Protein AF-A0A5K1GJR4-F1 (afdb_monomer)

Nearest PDB structures (foldseek):
  8a5k-assembly2_E  TM=8.737E-01  e=4.873E-04  Pseudomonas aeruginosa LESB58
  8a45-assembly1_A  TM=8.027E-01  e=1.252E-03  Pseudomonas aeruginosa LESB58
  3exh-assembly2_G  TM=8.089E-01  e=6.747E-03  Homo sapiens
  3exe-assembly2_E  TM=8.085E-01  e=1.324E-02  Homo sapiens

Sequence (90 aa):
MAVARDLLGKRNHVISVIGDGAMTAGQAYEAMNNAGFLDSNLIVILNDNKQVSLPTATLDGPATPVGALSSSLAKLQSSTKLRILREAAK

Organism: NCBI:txid210225

pLDDT: mean 83.23, std 12.31, range [53.88, 97.44]

Secondary structure (DSSP, 8-state):
-HHHHHHTT-----EEEEEHHHHTSHHHHHHHHHHHHTT---EEEEE--S--SS--EETTEEPPP--HHHHHHHHHHT-HHHHHHHHHT-

Solvent-accessible surface area (backbone atoms only — not comparable to full-atom values): 5543 Å² total; per-residue (Å²): 107,43,64,58,35,57,78,66,74,52,84,77,89,41,77,46,81,43,42,44,58,58,57,59,39,68,66,48,51,52,50,54,53,49,37,59,76,65,70,43,74,64,48,76,44,78,48,74,78,79,64,57,96,60,83,37,65,50,102,89,44,75,56,72,67,83,32,74,64,53,56,49,50,54,51,53,71,68,27,64,67,56,49,53,51,55,59,73,74,105

InterPro domains:
  IPR005477 Deoxyxylulose-5-phosphate synthase [PF13292] (1-88)
  IPR005477 Deoxyxylulose-5-phosphate synthase [PTHR43322] (1-90)
  IPR029061 Thiamin diphosphate-binding fold [SSF52518] (1-51)

Structure (mmCIF, N/CA/C/O backbone):
data_AF-A0A5K1GJR4-F1
#
_entry.id   AF-A0A5K1GJR4-F1
#
loop_
_atom_site.group_PDB
_atom_site.id
_atom_site.type_symbol
_atom_site.label_atom_id
_atom_site.label_alt_id
_atom_site.label_comp_id
_atom_site.label_asym_id
_atom_site.label_entity_id
_atom_site.label_seq_id
_atom_site.pdbx_PDB_ins_code
_atom_site.Cartn_x
_atom_site.Cartn_y
_atom_site.Cartn_z
_atom_site.occupancy
_atom_site.B_iso_or_equiv
_atom_site.auth_seq_id
_atom_site.auth_comp_id
_atom_site.auth_asym_id
_atom_site.auth_atom_id
_atom_site.pdbx_PDB_model_num
ATOM 1 N N . MET A 1 1 ? -5.935 11.325 7.831 1.00 92.94 1 MET A N 1
ATOM 2 C CA . MET A 1 1 ? -7.324 10.810 7.763 1.00 92.94 1 MET A CA 1
ATOM 3 C C . MET A 1 1 ? -7.590 9.684 8.759 1.00 92.94 1 MET A C 1
ATOM 5 O O . MET A 1 1 ? -8.465 9.879 9.585 1.00 92.94 1 MET A O 1
ATOM 9 N N . ALA A 1 2 ? -6.862 8.555 8.738 1.00 95.44 2 ALA A N 1
ATOM 10 C CA . ALA A 1 2 ? -7.090 7.436 9.675 1.00 95.44 2 ALA A CA 1
ATOM 11 C C . ALA A 1 2 ? -6.967 7.852 11.155 1.00 95.44 2 ALA A C 1
ATOM 13 O O . ALA A 1 2 ? -7.951 7.791 11.878 1.00 95.44 2 ALA A O 1
ATOM 14 N N . VAL A 1 3 ? -5.830 8.438 11.543 1.00 95.19 3 VAL A N 1
ATOM 15 C CA . VAL A 1 3 ? -5.624 8.985 12.899 1.00 95.19 3 VAL A CA 1
ATOM 16 C C . VAL A 1 3 ? -6.730 9.972 13.294 1.00 95.19 3 VAL A C 1
ATOM 18 O O . VAL A 1 3 ? -7.279 9.905 14.384 1.00 95.19 3 VAL A O 1
ATOM 21 N N . ALA A 1 4 ? -7.118 10.873 12.386 1.00 96.69 4 ALA A N 1
ATOM 22 C CA . ALA A 1 4 ? -8.177 11.847 12.651 1.00 96.69 4 ALA A CA 1
ATOM 23 C C . ALA A 1 4 ? -9.553 11.187 12.859 1.00 96.69 4 ALA A C 1
ATOM 25 O O . ALA A 1 4 ? -10.317 11.629 13.710 1.00 96.69 4 ALA A O 1
ATOM 26 N N . ARG A 1 5 ? -9.882 10.131 12.104 1.00 97.19 5 ARG A N 1
ATOM 27 C CA . ARG A 1 5 ? -11.097 9.335 12.332 1.00 97.19 5 ARG A CA 1
ATOM 28 C C . ARG A 1 5 ? -11.084 8.741 13.740 1.00 97.19 5 ARG A C 1
ATOM 30 O O . ARG A 1 5 ? -12.107 8.832 14.416 1.00 97.19 5 ARG A O 1
ATOM 37 N N . ASP A 1 6 ? -9.955 8.173 14.154 1.00 94.50 6 ASP A N 1
ATOM 38 C CA . ASP A 1 6 ? -9.815 7.515 15.456 1.00 94.50 6 ASP A CA 1
ATOM 39 C C . ASP A 1 6 ? -9.961 8.531 16.599 1.00 94.50 6 ASP A C 1
ATOM 41 O O . ASP A 1 6 ? -10.747 8.314 17.518 1.00 94.50 6 ASP A O 1
ATOM 45 N N . LEU A 1 7 ? -9.327 9.704 16.473 1.00 95.94 7 LEU A N 1
ATOM 46 C CA . LEU A 1 7 ? -9.480 10.820 17.417 1.00 95.94 7 LEU A CA 1
ATOM 47 C C . LEU A 1 7 ? -10.923 11.335 17.522 1.00 95.94 7 LEU A C 1
ATOM 49 O O . LEU A 1 7 ? -11.342 11.798 18.578 1.00 95.94 7 LEU A O 1
ATOM 53 N N . LEU A 1 8 ? -11.691 11.258 16.434 1.00 97.38 8 LEU A N 1
ATOM 54 C CA . LEU A 1 8 ? -13.101 11.656 16.403 1.00 97.38 8 LEU A CA 1
ATOM 55 C C . LEU A 1 8 ? -14.059 10.523 16.820 1.00 97.38 8 LEU A C 1
ATOM 57 O O . LEU A 1 8 ? -15.272 10.698 16.702 1.00 97.38 8 LEU A O 1
ATOM 61 N N . GLY A 1 9 ? -13.554 9.357 17.245 1.00 96.00 9 GLY A N 1
ATOM 62 C CA . GLY A 1 9 ? -14.375 8.200 17.628 1.00 96.00 9 GLY A CA 1
ATOM 63 C C . GLY A 1 9 ? -15.216 7.624 16.482 1.00 96.00 9 GLY A C 1
ATOM 64 O O . GLY A 1 9 ? -16.215 6.939 16.712 1.00 96.00 9 GLY A O 1
ATOM 65 N N . LYS A 1 10 ? -14.855 7.927 15.230 1.00 97.44 10 LYS A N 1
ATOM 6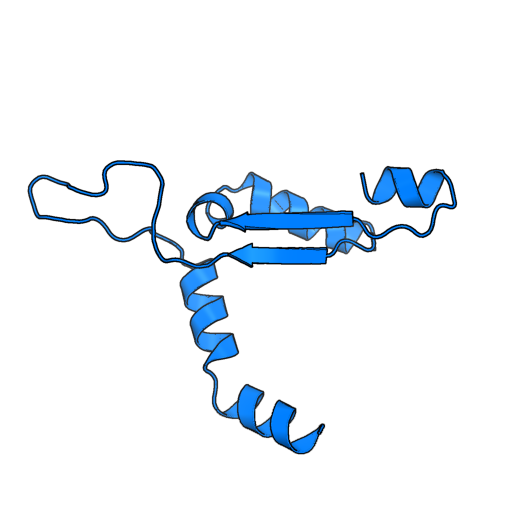6 C CA . LYS A 1 10 ? -15.600 7.490 14.045 1.00 97.44 10 LYS A CA 1
ATOM 67 C C . LYS A 1 10 ? -15.190 6.078 13.636 1.00 97.44 10 LYS A C 1
ATOM 69 O O . LYS A 1 10 ? -14.107 5.602 13.952 1.00 97.44 10 LYS A O 1
ATOM 74 N N . ARG A 1 11 ? -16.061 5.409 12.876 1.00 95.12 11 ARG A N 1
ATOM 75 C CA . ARG A 1 11 ? -15.872 4.006 12.455 1.00 95.12 11 ARG A CA 1
ATOM 76 C C . ARG A 1 11 ? -15.871 3.799 10.940 1.00 95.12 11 ARG A C 1
ATOM 78 O O . ARG A 1 11 ? -15.990 2.673 10.474 1.00 95.12 11 ARG A O 1
ATOM 85 N N . ASN A 1 12 ? -15.766 4.873 10.161 1.00 96.94 12 ASN A N 1
ATOM 86 C CA . ASN A 1 12 ? -15.701 4.766 8.706 1.00 96.94 12 ASN A CA 1
ATOM 87 C C . ASN A 1 12 ? -14.358 4.176 8.239 1.00 96.94 12 ASN A 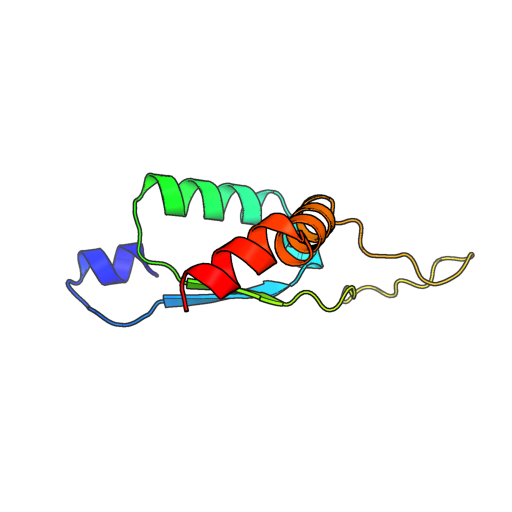C 1
ATOM 89 O O . ASN A 1 12 ? -13.321 4.341 8.882 1.00 96.94 12 ASN A O 1
ATOM 93 N N . HIS A 1 13 ? -14.351 3.535 7.075 1.00 96.62 13 HIS A N 1
ATOM 94 C CA . HIS A 1 13 ? -13.109 3.064 6.467 1.00 96.62 13 HIS A CA 1
ATOM 95 C C . HIS A 1 13 ? -12.319 4.232 5.868 1.00 96.62 13 HIS A C 1
ATOM 97 O O . HIS A 1 13 ? -12.893 5.201 5.366 1.00 96.62 13 HIS A O 1
ATOM 103 N N . VAL A 1 14 ? -10.991 4.139 5.937 1.00 97.00 14 VAL A N 1
ATOM 104 C CA . VAL A 1 14 ? -10.071 5.022 5.215 1.00 97.00 14 VAL A CA 1
ATOM 105 C C . VAL A 1 14 ? -9.308 4.133 4.251 1.00 97.00 14 VAL A C 1
ATOM 107 O O . VAL A 1 14 ? -8.674 3.169 4.678 1.00 97.00 14 VAL A O 1
ATOM 110 N N . ILE A 1 15 ? -9.437 4.429 2.960 1.00 97.00 15 ILE A N 1
ATOM 111 C CA . ILE A 1 15 ? -8.914 3.604 1.874 1.00 97.00 15 ILE A CA 1
ATOM 112 C C . ILE A 1 15 ? -8.000 4.475 1.017 1.00 97.00 15 ILE A C 1
ATOM 114 O O . ILE A 1 15 ? -8.408 5.552 0.583 1.00 97.00 15 ILE A O 1
ATOM 118 N N . SER A 1 16 ? -6.775 4.011 0.789 1.00 95.38 16 SER A N 1
ATOM 119 C CA . SER A 1 16 ? -5.819 4.618 -0.135 1.00 95.38 16 SER A CA 1
ATOM 120 C C . SER A 1 16 ? -5.605 3.685 -1.321 1.00 95.38 1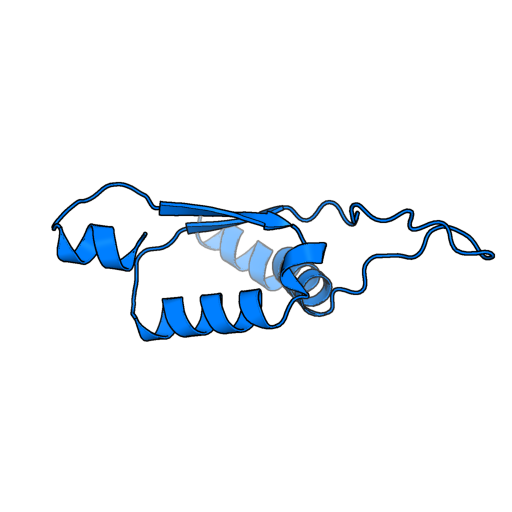6 SER A C 1
ATOM 122 O O . SER A 1 16 ? -5.343 2.501 -1.120 1.00 95.38 16 SER A O 1
ATOM 124 N N . VAL A 1 17 ? -5.706 4.208 -2.542 1.00 94.69 17 VAL A N 1
ATOM 125 C CA . VAL A 1 17 ? -5.346 3.480 -3.766 1.00 94.69 17 VAL A CA 1
ATOM 126 C C . VAL A 1 17 ? -4.060 4.089 -4.301 1.00 94.69 17 VAL A C 1
ATOM 128 O O . VAL A 1 17 ? -4.013 5.286 -4.577 1.00 94.69 17 VAL A O 1
ATOM 131 N N . ILE A 1 18 ? -3.018 3.276 -4.427 1.00 91.56 18 ILE A N 1
ATOM 132 C CA . ILE A 1 18 ? -1.681 3.719 -4.826 1.00 91.56 18 ILE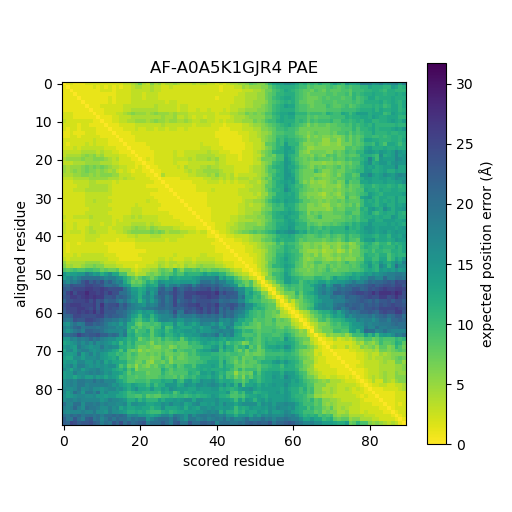 A CA 1
ATOM 133 C C . ILE A 1 18 ? -1.172 2.864 -5.986 1.00 91.56 18 ILE A C 1
ATOM 135 O O . ILE A 1 18 ? -1.383 1.655 -6.000 1.00 91.56 18 ILE A O 1
ATOM 139 N N . GLY A 1 19 ? -0.526 3.490 -6.971 1.00 89.00 19 GLY A N 1
ATOM 140 C CA . GLY A 1 19 ? 0.108 2.782 -8.086 1.00 89.00 19 GLY A CA 1
ATOM 141 C C . GLY A 1 19 ? 1.456 2.161 -7.704 1.00 89.00 19 GLY A C 1
ATOM 142 O O . GLY A 1 19 ? 2.137 2.664 -6.808 1.00 89.00 19 GLY A O 1
ATOM 143 N N . ASP A 1 20 ? 1.877 1.123 -8.423 1.00 83.44 20 ASP A N 1
ATOM 144 C CA . ASP A 1 20 ? 3.218 0.518 -8.330 1.00 83.44 20 ASP A CA 1
ATOM 145 C C . ASP A 1 20 ? 4.344 1.545 -8.518 1.00 83.44 20 ASP A C 1
ATOM 147 O O . ASP A 1 20 ? 5.295 1.558 -7.735 1.00 83.44 20 ASP A O 1
ATOM 151 N N . GLY A 1 21 ? 4.194 2.471 -9.469 1.00 83.12 21 GLY A N 1
ATOM 152 C CA . GLY A 1 21 ? 5.125 3.584 -9.660 1.00 83.12 21 GLY A CA 1
ATOM 153 C C . GLY A 1 21 ? 5.207 4.533 -8.461 1.00 83.12 21 GLY A C 1
ATOM 154 O O . GLY A 1 21 ? 6.296 4.911 -8.037 1.00 83.12 21 GLY A O 1
ATOM 155 N N . ALA A 1 22 ? 4.067 4.887 -7.864 1.00 86.00 22 ALA A N 1
ATOM 156 C CA . ALA A 1 22 ? 4.021 5.781 -6.705 1.00 86.00 22 ALA A CA 1
ATOM 157 C C . ALA A 1 22 ? 4.579 5.119 -5.432 1.00 86.00 22 ALA A C 1
ATOM 159 O O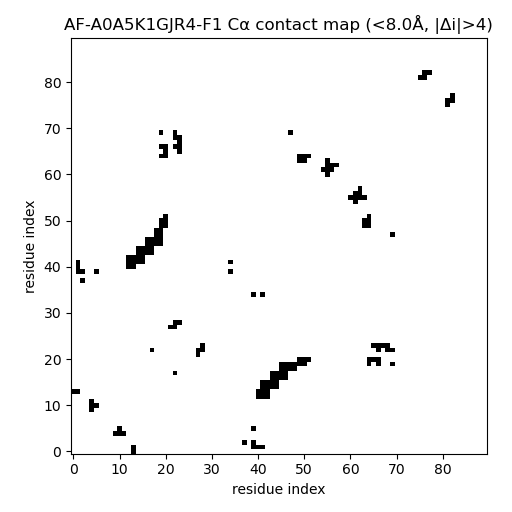 . ALA A 1 22 ? 5.160 5.800 -4.590 1.00 86.00 22 ALA A O 1
ATOM 160 N N . MET A 1 23 ? 4.472 3.791 -5.315 1.00 86.88 23 MET A N 1
ATOM 161 C CA . MET A 1 23 ? 5.042 3.019 -4.205 1.00 86.88 23 MET A CA 1
ATOM 162 C C . MET A 1 23 ? 6.580 3.051 -4.176 1.00 86.88 23 MET A C 1
ATOM 164 O O . MET A 1 23 ? 7.189 2.766 -3.147 1.00 86.88 23 MET A O 1
ATOM 168 N N . THR A 1 24 ? 7.222 3.405 -5.293 1.00 82.69 24 THR A N 1
ATOM 169 C CA . THR A 1 24 ? 8.685 3.569 -5.359 1.00 82.69 24 THR A CA 1
ATOM 170 C C . THR A 1 24 ? 9.179 4.814 -4.620 1.00 82.69 24 THR A C 1
ATOM 172 O O . THR A 1 24 ? 10.352 4.884 -4.256 1.00 82.69 24 THR A 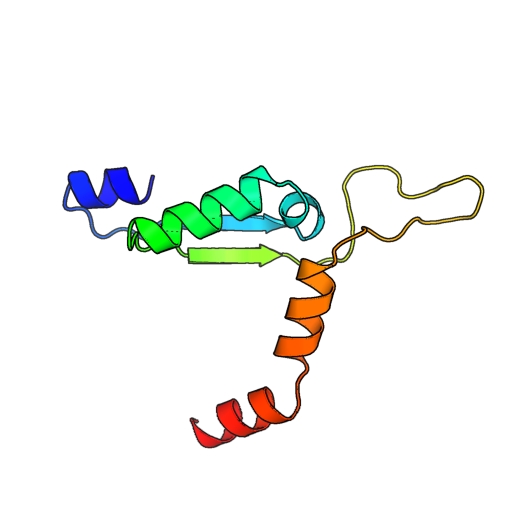O 1
ATOM 175 N N . ALA A 1 25 ? 8.298 5.789 -4.365 1.00 85.62 25 ALA A N 1
ATOM 176 C CA . ALA A 1 25 ? 8.652 6.997 -3.637 1.00 85.62 25 ALA A CA 1
ATOM 177 C C . ALA A 1 25 ? 8.895 6.686 -2.152 1.00 85.62 25 ALA A C 1
ATOM 179 O O . ALA A 1 25 ? 8.061 6.066 -1.491 1.00 85.62 25 ALA A O 1
ATOM 180 N N . GLY A 1 26 ? 9.998 7.198 -1.594 1.00 88.44 26 GLY A N 1
ATOM 181 C CA . GLY A 1 26 ? 10.350 6.985 -0.183 1.00 88.44 26 GLY A CA 1
ATOM 182 C C . GLY A 1 26 ? 9.248 7.409 0.797 1.00 88.44 26 GLY A C 1
ATOM 183 O O . GLY A 1 26 ? 9.002 6.718 1.779 1.00 88.44 26 GLY A O 1
ATOM 184 N N . GLN A 1 27 ? 8.498 8.468 0.475 1.00 92.38 27 GLN A N 1
ATOM 185 C CA . GLN A 1 27 ? 7.369 8.928 1.291 1.00 92.38 27 GLN A CA 1
ATOM 186 C C . GLN A 1 27 ? 6.253 7.885 1.423 1.00 92.38 27 GLN A C 1
ATOM 188 O O . GLN A 1 27 ? 5.625 7.797 2.476 1.00 92.38 27 GLN A O 1
ATOM 193 N N . ALA A 1 28 ? 5.997 7.084 0.382 1.00 91.12 28 ALA A N 1
ATOM 194 C CA . ALA A 1 28 ? 5.000 6.019 0.454 1.00 91.12 28 ALA A CA 1
ATOM 195 C C . ALA A 1 28 ? 5.444 4.928 1.440 1.00 91.12 28 ALA A C 1
ATOM 197 O O . ALA A 1 28 ? 4.644 4.459 2.250 1.00 91.12 28 ALA A O 1
ATOM 198 N N . TYR A 1 29 ? 6.734 4.580 1.425 1.00 87.94 29 TYR A N 1
ATOM 199 C CA . TYR A 1 29 ? 7.321 3.630 2.366 1.00 87.94 29 TYR A CA 1
ATOM 200 C C . TYR A 1 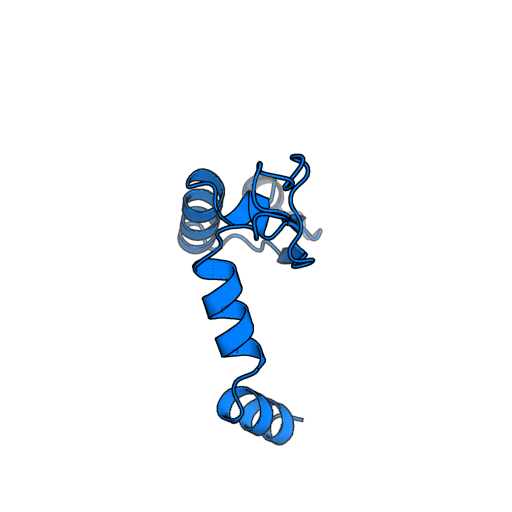29 ? 7.287 4.149 3.811 1.00 87.94 29 TYR A C 1
ATOM 202 O O . TYR A 1 29 ? 6.816 3.448 4.709 1.00 87.94 29 TYR A O 1
ATOM 210 N N . GLU A 1 30 ? 7.713 5.393 4.039 1.00 92.50 30 GLU A N 1
ATOM 211 C CA . GLU A 1 30 ? 7.661 6.021 5.365 1.00 92.50 30 GLU A CA 1
ATOM 212 C C . GLU A 1 30 ? 6.228 6.132 5.894 1.00 92.50 30 GLU A C 1
ATOM 214 O O . GLU A 1 30 ? 5.979 5.836 7.063 1.00 92.50 30 GLU A O 1
ATOM 219 N N . ALA A 1 31 ? 5.265 6.487 5.039 1.00 92.19 31 ALA A N 1
ATOM 220 C CA . ALA A 1 31 ? 3.860 6.564 5.420 1.00 92.19 31 ALA A CA 1
ATOM 221 C C . ALA A 1 31 ? 3.293 5.199 5.841 1.00 92.19 31 ALA A C 1
ATOM 223 O O . ALA A 1 31 ? 2.567 5.135 6.834 1.00 92.19 31 ALA A O 1
ATOM 224 N N . MET A 1 32 ? 3.631 4.113 5.133 1.00 90.19 32 MET A N 1
ATOM 225 C CA . MET A 1 32 ? 3.225 2.755 5.523 1.00 90.19 32 MET A CA 1
ATOM 226 C C . MET A 1 32 ? 3.854 2.332 6.852 1.00 90.19 32 MET A C 1
ATOM 228 O O . MET A 1 32 ? 3.156 1.786 7.706 1.00 90.19 32 MET A O 1
ATOM 232 N N . ASN A 1 33 ? 5.143 2.622 7.053 1.00 90.25 33 ASN A N 1
ATOM 233 C CA . ASN A 1 33 ? 5.821 2.318 8.312 1.00 90.25 33 ASN A CA 1
ATOM 234 C C . ASN A 1 33 ? 5.194 3.094 9.484 1.00 90.25 33 ASN A C 1
ATOM 236 O O . ASN A 1 33 ? 4.875 2.520 10.522 1.00 90.25 33 ASN A O 1
ATOM 240 N N . ASN A 1 34 ? 4.927 4.387 9.289 1.00 93.75 34 ASN A N 1
ATOM 241 C CA . ASN A 1 34 ? 4.264 5.222 10.285 1.00 93.75 34 ASN A CA 1
ATOM 242 C C . ASN A 1 34 ? 2.825 4.758 10.572 1.00 93.75 34 ASN A C 1
ATOM 244 O O . ASN A 1 34 ? 2.400 4.759 11.723 1.00 93.75 34 ASN A O 1
ATOM 248 N N . ALA A 1 35 ? 2.074 4.324 9.554 1.00 92.00 35 ALA A N 1
ATOM 249 C CA . ALA A 1 35 ? 0.736 3.767 9.753 1.00 92.00 35 ALA A CA 1
ATOM 250 C C . ALA A 1 35 ? 0.763 2.497 10.623 1.00 92.00 35 ALA A C 1
ATOM 252 O O . ALA A 1 35 ? -0.104 2.345 11.482 1.00 92.00 35 ALA A O 1
ATOM 253 N N . GLY A 1 36 ? 1.770 1.634 10.435 1.00 89.12 36 GLY A N 1
ATOM 254 C CA . GLY A 1 36 ? 2.002 0.461 11.282 1.00 89.12 36 GLY A CA 1
ATOM 255 C C . GLY A 1 36 ? 2.417 0.826 12.709 1.00 89.12 36 GLY A C 1
ATOM 256 O O . GLY A 1 36 ? 1.887 0.261 13.659 1.00 89.12 36 GLY A O 1
ATOM 257 N N . PHE A 1 37 ? 3.305 1.810 12.876 1.00 93.56 37 PHE A N 1
ATOM 258 C CA . PHE A 1 37 ? 3.710 2.304 14.197 1.00 93.56 37 PHE A CA 1
ATOM 259 C C . PHE A 1 37 ? 2.535 2.886 14.999 1.00 93.56 37 PHE A C 1
ATOM 261 O O . PHE A 1 37 ? 2.438 2.673 16.203 1.00 93.56 37 PHE A O 1
ATOM 268 N N . LEU A 1 38 ? 1.634 3.608 14.330 1.00 93.44 38 LEU A N 1
ATOM 269 C CA . LEU A 1 38 ? 0.459 4.229 14.946 1.00 93.44 38 LEU A CA 1
ATOM 270 C C . LEU A 1 38 ? -0.726 3.268 15.134 1.00 93.44 38 LEU A C 1
ATOM 272 O O . LEU A 1 38 ? -1.782 3.727 15.567 1.00 93.44 38 LEU A O 1
ATOM 276 N N . ASP A 1 39 ? -0.592 1.994 14.743 1.00 90.94 39 ASP A N 1
ATOM 277 C CA . ASP A 1 39 ? -1.663 0.980 14.743 1.00 90.94 39 ASP A CA 1
ATOM 278 C C . ASP A 1 39 ? -2.991 1.498 14.149 1.00 90.94 39 ASP A C 1
ATOM 280 O O . ASP A 1 39 ? -4.102 1.224 14.607 1.00 90.94 39 ASP A O 1
ATOM 284 N N . SER A 1 40 ? -2.880 2.346 13.124 1.00 89.69 40 SER A N 1
ATOM 285 C CA . SER A 1 40 ? -4.030 3.033 12.546 1.00 89.69 40 SER A CA 1
ATOM 286 C C . SER A 1 40 ? -4.710 2.146 11.514 1.00 89.69 40 SER A C 1
ATOM 288 O O . SER A 1 40 ? -4.093 1.740 10.530 1.00 89.69 40 SER A O 1
ATOM 290 N N . ASN A 1 41 ? -6.019 1.924 11.662 1.00 91.50 41 ASN A N 1
ATOM 291 C CA . ASN A 1 41 ? -6.772 1.114 10.702 1.00 91.50 41 ASN A CA 1
ATOM 292 C C . ASN A 1 41 ? -6.874 1.832 9.339 1.00 91.50 41 ASN A C 1
ATOM 294 O O . ASN A 1 41 ? -7.703 2.732 9.156 1.00 91.50 41 ASN A O 1
ATOM 298 N N . LEU A 1 42 ? -6.014 1.458 8.395 1.00 94.88 42 LEU A N 1
ATOM 299 C CA . LEU A 1 42 ? -5.914 2.016 7.049 1.00 94.88 42 LEU A CA 1
ATOM 300 C C . LEU A 1 42 ? -5.874 0.870 6.038 1.00 94.88 42 LEU A C 1
ATOM 302 O O . LEU A 1 42 ? -5.025 -0.012 6.123 1.00 94.88 42 LEU A O 1
ATOM 306 N N . ILE A 1 43 ? -6.765 0.911 5.049 1.00 95.06 43 ILE A N 1
ATOM 307 C CA . ILE A 1 43 ? -6.761 -0.052 3.947 1.00 95.06 43 ILE A CA 1
ATOM 308 C C . ILE A 1 43 ? -5.957 0.555 2.802 1.00 95.06 43 ILE A C 1
ATOM 310 O O . ILE A 1 43 ? -6.283 1.639 2.317 1.00 95.06 43 ILE A O 1
ATOM 314 N N . 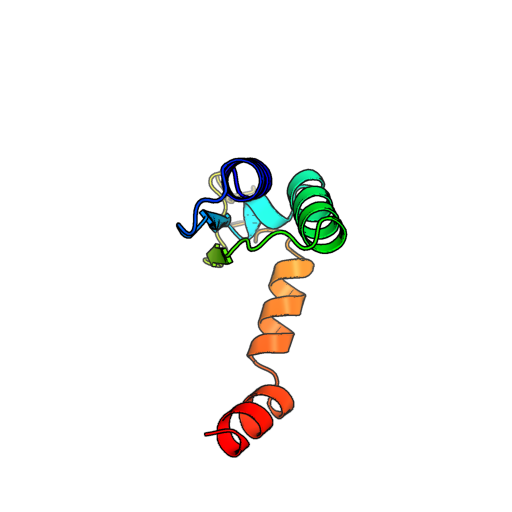VAL A 1 44 ? -4.920 -0.146 2.354 1.00 93.38 44 VAL A N 1
ATOM 315 C CA . VAL A 1 44 ? -4.116 0.259 1.197 1.00 93.38 44 VAL A CA 1
ATOM 316 C C . VAL A 1 44 ? -4.330 -0.743 0.073 1.00 93.38 44 VAL A C 1
ATOM 318 O O . VAL A 1 44 ? -4.112 -1.940 0.245 1.00 93.38 44 VAL A O 1
ATOM 321 N N . ILE A 1 45 ? -4.763 -0.243 -1.079 1.00 93.50 45 ILE A N 1
ATOM 322 C CA . ILE A 1 45 ? -4.917 -1.010 -2.310 1.00 93.50 45 ILE A CA 1
ATOM 323 C C . ILE A 1 45 ? -3.765 -0.627 -3.230 1.00 93.50 45 ILE A C 1
ATOM 325 O O . ILE A 1 45 ? -3.683 0.510 -3.697 1.00 93.50 45 ILE A O 1
ATOM 329 N N . LEU A 1 46 ? -2.883 -1.588 -3.493 1.00 90.31 46 LEU A N 1
ATOM 330 C CA . LEU A 1 46 ? -1.848 -1.450 -4.508 1.00 90.31 46 LEU A CA 1
ATOM 331 C C . LEU A 1 46 ? -2.442 -1.788 -5.880 1.00 90.31 46 LEU A C 1
ATOM 333 O O . LEU A 1 46 ? -2.797 -2.938 -6.138 1.00 90.31 46 LEU A O 1
ATOM 337 N N . ASN A 1 47 ? -2.542 -0.787 -6.750 1.00 88.44 47 ASN A N 1
ATOM 338 C CA . ASN A 1 47 ? -2.858 -0.964 -8.160 1.00 88.44 47 ASN A CA 1
ATOM 339 C C . ASN A 1 47 ? -1.559 -1.174 -8.946 1.00 88.44 47 ASN A C 1
ATOM 341 O O . ASN A 1 47 ? -0.878 -0.213 -9.299 1.00 88.44 47 ASN A O 1
ATOM 345 N N . ASP A 1 48 ? -1.215 -2.432 -9.195 1.00 84.62 48 ASP A N 1
ATOM 346 C CA . ASP A 1 48 ? -0.036 -2.810 -9.970 1.00 84.62 48 ASP A CA 1
ATOM 347 C C . ASP A 1 48 ? -0.430 -3.105 -11.424 1.00 84.62 48 ASP A C 1
ATOM 349 O O . ASP A 1 48 ? -0.889 -4.201 -11.755 1.00 84.62 48 ASP A O 1
ATOM 353 N N . ASN A 1 49 ? -0.291 -2.100 -12.291 1.00 83.25 49 ASN A N 1
ATOM 354 C CA . ASN A 1 49 ? -0.538 -2.223 -13.730 1.00 83.25 49 ASN A CA 1
ATOM 355 C C . ASN A 1 49 ? 0.758 -2.207 -14.562 1.00 83.25 49 ASN A C 1
ATOM 357 O O . ASN A 1 49 ? 0.678 -2.228 -15.793 1.00 83.25 49 ASN A O 1
ATOM 361 N N . LYS A 1 50 ? 1.934 -2.190 -13.914 1.00 74.75 50 LYS A N 1
ATOM 362 C CA . LYS A 1 50 ? 3.261 -2.128 -14.548 1.00 74.75 50 LYS A CA 1
ATOM 363 C C . LYS A 1 50 ? 3.457 -0.921 -15.471 1.00 74.75 50 LYS A C 1
ATOM 365 O O . LYS A 1 50 ? 4.248 -0.993 -16.416 1.00 74.75 50 LYS A O 1
ATOM 370 N N . GLN A 1 51 ? 2.734 0.173 -15.243 1.00 69.50 51 GLN A N 1
ATOM 371 C CA . GLN A 1 51 ? 2.823 1.391 -16.047 1.00 69.50 51 GLN A CA 1
ATOM 372 C C . GLN A 1 51 ? 3.030 2.610 -15.149 1.00 69.50 51 GLN A C 1
ATOM 374 O O . GLN A 1 51 ? 2.462 2.721 -14.068 1.00 69.50 51 GLN A O 1
ATOM 379 N N . VAL A 1 52 ? 3.815 3.574 -15.629 1.00 67.75 52 VAL A N 1
ATOM 380 C CA . VAL A 1 52 ? 3.937 4.904 -15.016 1.00 67.75 52 VAL A CA 1
ATOM 381 C C . VAL A 1 52 ? 3.413 5.962 -15.980 1.00 67.75 52 VAL A C 1
ATOM 383 O O . VAL A 1 52 ? 3.416 5.755 -17.188 1.00 67.75 52 VAL A O 1
ATOM 386 N N . SER A 1 53 ? 2.975 7.108 -15.454 1.00 61.97 53 SER A N 1
ATOM 387 C CA . SER A 1 53 ? 2.437 8.219 -16.261 1.00 61.97 53 SER A CA 1
ATOM 388 C C . SER A 1 53 ? 3.444 8.865 -17.219 1.00 61.97 53 SER A C 1
ATOM 390 O O . SER A 1 53 ? 3.031 9.585 -18.124 1.00 61.97 53 SER A O 1
ATOM 392 N N . LEU A 1 54 ? 4.749 8.676 -17.004 1.00 56.91 54 LEU A N 1
ATOM 393 C CA . LEU A 1 54 ? 5.783 9.230 -17.878 1.00 56.91 54 LEU A CA 1
ATOM 394 C C . LEU A 1 54 ? 5.855 8.425 -19.182 1.00 56.91 54 LEU A C 1
ATOM 396 O O . LEU A 1 54 ? 5.641 7.213 -19.136 1.00 56.91 54 LEU A O 1
ATOM 400 N N . PRO A 1 55 ? 6.199 9.052 -20.326 1.00 53.88 55 PRO A N 1
ATOM 401 C CA . PRO A 1 55 ? 6.505 8.314 -21.539 1.00 53.88 55 PRO A CA 1
ATOM 402 C C . PRO A 1 55 ? 7.666 7.387 -21.209 1.00 53.88 55 PRO A C 1
ATOM 404 O O . PRO A 1 55 ? 8.804 7.817 -21.046 1.00 53.88 55 PRO A O 1
ATOM 407 N N . THR A 1 56 ? 7.369 6.106 -21.057 1.00 55.94 56 THR A N 1
ATOM 408 C CA . THR A 1 56 ? 8.392 5.101 -20.822 1.00 55.94 56 THR A CA 1
ATOM 409 C C . THR A 1 56 ? 9.190 4.832 -22.087 1.00 55.94 56 THR A C 1
ATOM 411 O O . THR A 1 56 ? 10.193 4.155 -22.006 1.00 55.94 56 THR A O 1
ATOM 414 N N . ALA A 1 57 ? 8.837 5.387 -23.249 1.00 56.62 57 ALA A N 1
ATOM 415 C CA . ALA A 1 57 ? 9.681 5.312 -24.436 1.00 56.62 57 ALA A CA 1
ATOM 416 C C . ALA A 1 57 ? 11.016 6.050 -24.211 1.00 56.62 57 ALA A C 1
ATOM 418 O O . ALA A 1 57 ? 11.085 7.278 -24.275 1.00 56.62 57 ALA A O 1
ATOM 419 N N . THR A 1 58 ? 12.082 5.297 -23.951 1.00 61.97 58 THR A N 1
ATOM 420 C CA . THR A 1 58 ? 13.461 5.753 -24.131 1.00 61.97 58 THR A CA 1
ATOM 421 C C . THR A 1 58 ? 13.861 5.549 -25.596 1.00 61.97 58 THR A C 1
ATOM 423 O O . THR A 1 58 ? 13.110 4.962 -26.379 1.00 61.97 58 THR A O 1
ATOM 426 N N . LEU A 1 59 ? 15.051 6.018 -25.987 1.00 64.75 59 LEU A N 1
ATOM 427 C CA . LEU A 1 59 ? 15.604 5.806 -27.335 1.00 64.75 59 LEU A CA 1
ATOM 428 C C . LEU A 1 59 ? 15.684 4.313 -27.729 1.00 64.75 59 LEU A C 1
ATOM 430 O O . LEU A 1 59 ? 15.692 4.009 -28.918 1.00 64.75 59 LEU A O 1
ATOM 434 N N . ASP A 1 60 ? 15.660 3.405 -26.745 1.00 69.81 60 ASP A N 1
ATOM 435 C CA . ASP A 1 60 ? 15.782 1.952 -26.913 1.00 69.81 60 ASP A CA 1
ATOM 436 C C . ASP A 1 60 ? 14.450 1.185 -26.719 1.00 69.81 60 ASP A C 1
ATOM 438 O O . ASP A 1 60 ? 14.434 -0.047 -26.761 1.00 69.81 60 ASP A O 1
ATOM 442 N N . GLY A 1 61 ? 13.322 1.881 -26.506 1.00 64.81 61 GLY A N 1
ATOM 443 C CA . GLY A 1 61 ? 11.992 1.279 -26.312 1.00 64.81 61 GLY A CA 1
ATOM 444 C C . GLY A 1 61 ? 11.342 1.581 -24.949 1.00 64.81 61 GLY A C 1
ATOM 445 O O . GLY A 1 61 ? 11.789 2.469 -24.229 1.00 64.81 61 GLY A O 1
ATOM 446 N N . PRO A 1 62 ? 10.238 0.902 -24.580 1.00 63.31 62 PRO A N 1
ATOM 447 C CA . PRO A 1 62 ? 9.531 1.164 -23.326 1.00 63.31 62 PRO A CA 1
ATOM 448 C C . PRO A 1 62 ? 10.341 0.714 -22.093 1.00 63.31 62 PRO A C 1
ATOM 450 O O . PRO A 1 62 ? 10.530 -0.473 -21.845 1.00 63.31 62 PRO A O 1
ATOM 453 N N . ALA A 1 63 ? 10.773 1.671 -21.279 1.00 62.31 63 ALA A N 1
ATOM 454 C CA . ALA A 1 63 ? 11.321 1.506 -19.946 1.00 62.31 63 ALA A CA 1
ATOM 455 C C . ALA A 1 63 ? 10.270 0.934 -18.993 1.00 62.31 63 ALA A C 1
ATOM 457 O O . ALA A 1 63 ? 9.206 1.502 -18.756 1.00 62.31 63 ALA A O 1
ATOM 458 N N . THR A 1 64 ? 10.583 -0.205 -18.399 1.00 60.97 64 THR A N 1
ATOM 459 C CA . THR A 1 64 ? 9.749 -0.789 -17.353 1.00 60.97 64 THR A CA 1
ATOM 460 C C . THR A 1 64 ? 9.861 0.037 -16.069 1.00 60.97 64 THR A C 1
ATOM 462 O O . THR A 1 64 ? 10.984 0.390 -15.693 1.00 60.97 64 THR A O 1
ATOM 465 N N . PRO A 1 65 ? 8.755 0.299 -15.348 1.00 62.72 65 PRO A N 1
ATOM 466 C CA . PRO A 1 65 ? 8.823 0.894 -14.019 1.00 62.72 65 PRO A CA 1
ATOM 467 C C . PRO A 1 65 ? 9.768 0.107 -13.102 1.00 62.72 65 PRO A C 1
ATOM 469 O O . PRO A 1 65 ? 9.682 -1.117 -12.989 1.00 62.72 65 PRO A O 1
ATOM 472 N N . VAL A 1 66 ? 10.692 0.809 -12.445 1.00 62.59 66 VAL A N 1
ATOM 473 C CA . VAL A 1 66 ? 11.656 0.211 -11.514 1.00 62.59 66 VAL A CA 1
ATOM 474 C C . VAL A 1 66 ? 11.024 0.076 -10.128 1.00 62.59 66 VAL A C 1
ATOM 476 O O . VAL A 1 66 ? 11.028 1.008 -9.335 1.00 62.59 66 VAL A O 1
ATOM 479 N N . GLY A 1 67 ? 10.446 -1.089 -9.826 1.00 66.62 67 GLY A N 1
ATOM 480 C CA . GLY A 1 67 ? 9.725 -1.324 -8.570 1.00 66.62 67 GLY A CA 1
ATOM 481 C C . GLY A 1 67 ? 10.172 -2.587 -7.840 1.00 66.62 67 GLY A C 1
ATOM 482 O O . GLY A 1 67 ? 9.522 -3.625 -7.946 1.00 66.62 67 GLY A O 1
ATOM 483 N N . ALA A 1 68 ? 11.243 -2.514 -7.041 1.00 70.00 68 ALA A N 1
ATOM 484 C CA . ALA A 1 68 ? 11.711 -3.659 -6.246 1.00 70.00 68 ALA A CA 1
ATOM 485 C C . ALA A 1 68 ? 10.619 -4.198 -5.295 1.00 70.00 68 ALA A C 1
ATOM 487 O O . ALA A 1 68 ? 10.462 -5.414 -5.158 1.00 70.00 68 ALA A O 1
ATOM 488 N N . LEU A 1 69 ? 9.807 -3.309 -4.710 1.00 71.50 69 LEU A N 1
ATOM 489 C CA . LEU A 1 69 ? 8.670 -3.679 -3.862 1.00 71.50 69 LEU A CA 1
ATOM 490 C C . LEU A 1 69 ? 7.539 -4.354 -4.647 1.00 71.50 69 LEU A C 1
ATOM 492 O O . LEU A 1 69 ? 7.084 -5.412 -4.224 1.00 71.50 69 LEU A O 1
ATOM 496 N N . SER A 1 70 ? 7.142 -3.817 -5.809 1.00 66.88 70 SER A N 1
ATOM 497 C CA . SER A 1 70 ? 6.164 -4.475 -6.696 1.00 66.88 70 SER A CA 1
ATOM 498 C C . SER A 1 70 ? 6.654 -5.872 -7.088 1.00 66.88 70 SER A C 1
ATOM 500 O O . SER A 1 70 ? 5.940 -6.853 -6.893 1.00 66.88 70 SER A O 1
ATOM 502 N N . SER A 1 71 ? 7.923 -6.011 -7.489 1.00 69.62 71 SER A N 1
ATOM 503 C CA . SER A 1 71 ? 8.492 -7.320 -7.834 1.00 69.62 71 SER A CA 1
ATOM 504 C C . SER A 1 71 ? 8.484 -8.307 -6.656 1.00 69.62 71 SER A C 1
ATOM 506 O O . SER A 1 71 ? 8.255 -9.503 -6.845 1.00 69.62 71 SER A O 1
ATOM 508 N N . SER A 1 72 ? 8.694 -7.815 -5.431 1.00 78.06 72 SER A N 1
ATOM 509 C CA . SER A 1 72 ? 8.685 -8.627 -4.210 1.00 78.06 72 SER A CA 1
ATOM 510 C C . SER A 1 72 ? 7.268 -9.057 -3.829 1.00 78.06 72 SER A C 1
ATOM 512 O O . SER A 1 72 ? 7.050 -10.225 -3.509 1.00 78.06 72 SER A O 1
ATOM 514 N N . LEU A 1 73 ? 6.291 -8.152 -3.929 1.00 74.19 73 LEU A N 1
ATOM 515 C CA . LEU A 1 73 ? 4.879 -8.442 -3.676 1.00 74.19 73 LEU A CA 1
ATOM 516 C C . LEU A 1 73 ? 4.291 -9.374 -4.738 1.00 74.19 73 LEU A C 1
ATOM 518 O O . LEU A 1 73 ? 3.603 -10.329 -4.386 1.00 74.19 73 LEU A O 1
ATOM 522 N N . ALA A 1 74 ? 4.634 -9.182 -6.012 1.00 76.38 74 ALA A N 1
ATOM 523 C CA . ALA A 1 74 ? 4.246 -10.085 -7.091 1.00 76.38 74 ALA A CA 1
ATOM 524 C C . ALA A 1 74 ? 4.791 -11.505 -6.858 1.00 76.38 74 ALA A C 1
ATOM 526 O O . ALA A 1 74 ? 4.062 -12.486 -7.028 1.00 76.38 74 ALA A O 1
ATOM 527 N N . LYS A 1 75 ? 6.047 -11.640 -6.406 1.00 79.81 75 LYS A N 1
ATOM 528 C CA . LYS A 1 75 ? 6.635 -12.936 -6.014 1.00 79.81 75 LYS A CA 1
ATOM 529 C C . LYS A 1 75 ? 5.942 -13.547 -4.796 1.00 79.81 75 LYS A C 1
ATOM 531 O O . LYS A 1 75 ? 5.690 -14.748 -4.782 1.00 79.81 75 LYS A O 1
ATOM 536 N N . LEU A 1 76 ? 5.614 -12.739 -3.788 1.00 83.75 76 LEU A N 1
ATOM 537 C CA . LEU A 1 76 ? 4.887 -13.202 -2.605 1.00 83.75 76 LEU A CA 1
ATOM 538 C C . LEU A 1 76 ? 3.489 -13.713 -2.986 1.00 83.75 76 LEU A C 1
ATOM 540 O O . LEU A 1 76 ? 3.116 -14.820 -2.607 1.00 83.75 76 LEU A O 1
ATOM 544 N N . GLN A 1 77 ? 2.743 -12.941 -3.777 1.00 79.25 77 GLN A N 1
ATOM 545 C CA . GLN A 1 77 ? 1.386 -13.270 -4.208 1.00 79.25 77 GLN A CA 1
ATOM 546 C C . GLN A 1 77 ? 1.342 -14.499 -5.128 1.00 79.25 77 GLN A C 1
ATOM 548 O O . GLN A 1 77 ? 0.416 -15.302 -5.030 1.00 79.25 77 GLN A O 1
ATOM 553 N N . SER A 1 78 ? 2.339 -14.666 -6.002 1.00 83.25 78 SER A N 1
ATOM 554 C CA . SER A 1 78 ? 2.462 -15.834 -6.891 1.00 83.25 78 SER A CA 1
ATOM 555 C C . SER A 1 78 ? 3.111 -17.055 -6.226 1.00 83.25 78 SER A C 1
ATOM 557 O O . SER A 1 78 ? 3.204 -18.113 -6.848 1.00 83.25 78 SER A O 1
ATOM 559 N N . SER A 1 79 ? 3.531 -16.946 -4.960 1.00 88.69 79 SER A N 1
ATOM 560 C CA . SER A 1 79 ? 4.168 -18.039 -4.227 1.00 88.69 79 SER A CA 1
ATOM 561 C C . SER A 1 79 ? 3.222 -19.223 -4.047 1.00 88.69 79 SER A C 1
ATOM 563 O O . SER A 1 79 ? 2.165 -19.118 -3.416 1.00 88.69 79 SER A O 1
ATOM 565 N N . THR A 1 80 ? 3.656 -20.395 -4.514 1.00 85.44 80 THR A N 1
ATOM 566 C CA . THR A 1 80 ? 2.937 -21.664 -4.348 1.00 85.44 80 THR A CA 1
ATOM 567 C C . THR A 1 80 ? 2.621 -21.951 -2.881 1.00 85.44 80 THR A C 1
ATOM 569 O O . THR A 1 80 ? 1.530 -22.420 -2.576 1.00 85.44 80 THR A O 1
ATOM 572 N N . LYS A 1 81 ? 3.533 -21.613 -1.957 1.00 87.50 81 LYS A N 1
ATOM 573 C CA . LYS A 1 81 ? 3.325 -21.818 -0.514 1.00 87.50 81 LYS A CA 1
ATOM 574 C C . LYS A 1 81 ? 2.169 -20.972 0.023 1.00 87.50 81 LYS A C 1
ATOM 576 O O . LYS A 1 81 ? 1.332 -21.495 0.749 1.00 87.50 81 LYS A O 1
ATOM 581 N N . LEU A 1 82 ? 2.105 -19.691 -0.357 1.00 85.19 82 LEU A N 1
ATOM 582 C CA . LEU A 1 82 ? 1.014 -18.803 0.056 1.00 85.19 82 LEU A CA 1
ATOM 583 C C . LEU A 1 82 ? -0.319 -19.267 -0.540 1.00 85.19 82 LEU A C 1
ATOM 585 O O . LEU A 1 82 ? -1.344 -19.234 0.135 1.00 85.19 82 LEU A O 1
ATOM 589 N N . ARG A 1 83 ? -0.298 -19.742 -1.790 1.00 85.75 83 ARG A N 1
ATOM 590 C CA . ARG A 1 83 ? -1.489 -20.258 -2.466 1.00 85.75 83 ARG A CA 1
ATOM 591 C C . ARG A 1 83 ? -2.035 -21.524 -1.797 1.00 85.75 83 ARG A C 1
ATOM 593 O O . ARG A 1 83 ? -3.227 -21.568 -1.525 1.00 85.75 83 ARG A O 1
ATOM 600 N N . ILE A 1 84 ? -1.168 -22.482 -1.455 1.00 87.81 84 ILE A N 1
ATOM 601 C CA . ILE A 1 84 ? -1.546 -23.702 -0.716 1.00 87.81 84 ILE A CA 1
ATOM 602 C C . ILE A 1 84 ? -2.103 -23.349 0.668 1.00 87.81 84 ILE A C 1
ATOM 604 O O . ILE A 1 84 ? -3.146 -23.862 1.055 1.00 87.81 84 ILE A O 1
ATOM 608 N N . LEU A 1 85 ? -1.442 -22.447 1.405 1.00 89.31 85 LEU A N 1
ATOM 609 C CA . LEU A 1 85 ? -1.919 -22.006 2.720 1.00 89.31 85 LEU A CA 1
ATOM 610 C C . LEU A 1 85 ? -3.317 -21.376 2.624 1.00 89.31 85 LEU A C 1
ATOM 612 O O . LEU A 1 85 ? -4.189 -21.653 3.441 1.00 89.31 85 LEU A O 1
ATOM 616 N N . ARG A 1 86 ? -3.536 -20.543 1.601 1.00 84.44 86 ARG A N 1
ATOM 617 C CA . ARG A 1 86 ? -4.827 -19.898 1.347 1.00 84.44 86 ARG A CA 1
ATOM 618 C C . ARG A 1 86 ? -5.916 -20.902 0.969 1.00 84.44 86 ARG A C 1
ATOM 620 O O . ARG A 1 86 ? -7.060 -20.697 1.354 1.00 84.44 86 ARG A O 1
ATOM 627 N N . GLU A 1 87 ? -5.580 -21.939 0.208 1.00 86.00 87 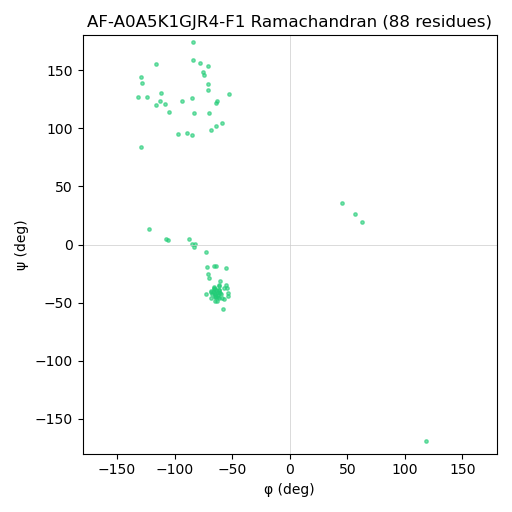GLU A N 1
ATOM 628 C CA . GLU A 1 87 ? -6.507 -23.025 -0.129 1.00 86.00 87 GLU A CA 1
ATOM 629 C C . GLU A 1 87 ? -6.862 -23.870 1.098 1.00 86.00 87 GLU A C 1
ATOM 631 O O . GLU A 1 87 ? -8.027 -24.197 1.275 1.00 86.00 87 GLU A O 1
ATOM 636 N N . ALA A 1 88 ? -5.896 -24.161 1.973 1.00 88.00 88 ALA A N 1
ATOM 637 C CA . ALA A 1 88 ? -6.124 -24.931 3.197 1.00 88.00 88 ALA A CA 1
ATOM 638 C C . ALA A 1 88 ? -6.931 -24.173 4.269 1.00 88.00 88 ALA A C 1
ATOM 640 O O . ALA A 1 88 ? -7.554 -24.796 5.121 1.00 88.00 88 ALA A O 1
ATOM 641 N N . ALA A 1 89 ? -6.899 -22.837 4.249 1.00 83.94 89 ALA A N 1
ATOM 642 C CA . ALA A 1 89 ? -7.658 -21.978 5.160 1.00 83.94 89 ALA A CA 1
ATOM 643 C C . ALA A 1 89 ? -9.103 -21.700 4.693 1.00 83.94 89 ALA A C 1
ATOM 645 O O . ALA A 1 89 ? -9.807 -20.920 5.338 1.00 83.94 89 ALA A O 1
ATOM 646 N N . LYS A 1 90 ? -9.510 -22.266 3.553 1.00 66.94 90 LYS A N 1
ATOM 647 C CA . LYS A 1 90 ? -10.823 -22.081 2.931 1.00 66.94 90 LYS A CA 1
ATOM 648 C C . LYS A 1 90 ? -11.765 -23.218 3.305 1.00 66.94 90 LYS A C 1
ATOM 650 O O . LYS A 1 90 ? -12.959 -22.909 3.500 1.00 66.94 90 LYS A O 1
#

Radius of gyration: 16.87 Å; Cα contacts (8 Å, |Δi|>4): 85; chains: 1; bounding box: 32×37×45 Å

Mean predicted aligned error: 8.91 Å

Foldseek 3Di:
DQVVCVVVVHDDAAEAEDELLRCPDVVVVVVVVVCVVVVGRHHYHYDYPQDDPDQCDDVVGRPTRDHPPVVVVVCVVPDPVVVVVVVVVD